Protein AF-T1B689-F1 (afdb_monomer)

InterPro domains:
  IPR001672 Phosphoglucose isomerase (PGI) [PS51463] (1-164)
  IPR046348 SIS domain superfamily [SSF53697] (38-164)

Radius of gyration: 23.57 Å; Cα contacts (8 Å, |Δi|>4): 116; chains: 1; bounding box: 62×36×52 Å

Mean predicted aligned error: 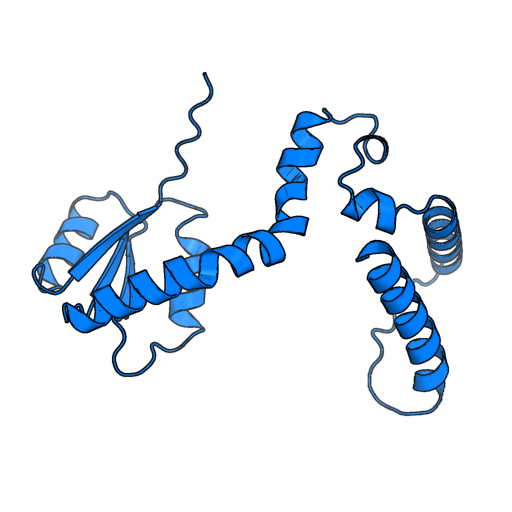13.51 Å

Solvent-accessible surface area (backbone atoms only — not comparable to full-atom values): 10131 Å² total; per-residue (Å²): 113,65,67,59,52,48,52,48,47,54,48,50,48,52,50,45,56,62,58,51,74,75,61,94,78,85,71,89,77,78,84,51,69,94,48,39,67,61,51,53,53,49,50,55,49,37,60,76,69,38,44,68,64,37,57,79,65,54,44,43,79,82,40,81,90,51,58,57,71,55,43,43,68,72,47,53,70,80,52,39,66,65,58,48,58,73,41,44,65,61,52,50,54,52,52,50,50,46,43,75,74,57,33,54,34,33,40,38,40,20,68,61,80,71,30,52,58,58,44,51,46,57,73,75,44,81,77,56,91,86,54,42,45,74,43,70,43,70,60,88,49,66,66,60,51,50,50,51,62,74,72,52,61,71,93,32,44,45,78,45,81,48,74,90,78,81,81,80,129

Secondary structure (DSSP, 8-state):
-HHHHHHHHHHHHHHHHHHGGGS-S-------GGGHHHHHHHHHHHHHTTHHHHHHTT-GGGSTTS-HHHHHHHHTTTTHHHHHHHHHHHHHHHHHHHHHTT--EEEEEE-THHHHHHHHHHHHSPPPTTSPEEEEE----HHHHHHHHHHS-GGGEEEEEE-------

Sequence (169 aa):
AFAQSFDHLLASLKEKREALRKGPEDPVELHLGSVSVQVERRLAQWDQEKVGGRFWREDPSLWPNADPQDVASRLGWLTLPEVMAQRLPEITHFVDKVREEGFDQVILLGMGGSSLAPDVFSRVLPSSAGFPRLRVLDSTHPDAVAAVRRSVDLRRTLFLVSSKIRHHH

Organism: NCBI:txid410659

pLDDT: mean 76.52, std 15.41, range [32.62, 93.81]

Foldseek 3Di:
DVLVVVVVVVVVVVVCVVVCVPDDDDDPDDCVDPCPVVVVVVVVVCVVVVVVSCLLVLPCVVPVPDDSVVSCVVSVVSCVVVVVVVCVVVVVVVQVVLLVLQAQEEEEEEAPPVQVVVVVCLVPPDDDPSGHRYDYDRDPPPVSVVVVVVVDDPSRYHYHYDYPPPDDD

Nearest PDB structures (foldseek):
  7ks3-assembly1_C  TM=4.624E-01  e=2.577E+00  Rattus norvegicus
  8tqz-assembly1_E  TM=2.386E-01  e=9.313E-01  Homo sapiens
  8jqz-assembly1_A  TM=3.037E-01  e=2.418E+00  Mus musculus molossinus

Structure (mmCIF, N/CA/C/O backbone):
data_AF-T1B689-F1
#
_entry.id   AF-T1B689-F1
#
loop_
_atom_site.group_PDB
_atom_site.id
_atom_site.type_symbol
_atom_site.label_atom_id
_atom_site.label_alt_id
_atom_site.label_comp_id
_atom_site.label_asym_id
_atom_site.label_entity_id
_atom_site.label_seq_id
_atom_site.pdbx_PDB_ins_code
_atom_site.Cartn_x
_atom_site.Cartn_y
_atom_site.Cartn_z
_atom_site.occupancy
_atom_site.B_iso_or_equiv
_atom_site.auth_seq_id
_atom_site.auth_comp_id
_atom_site.auth_asym_id
_atom_site.auth_atom_id
_atom_site.pdbx_PDB_model_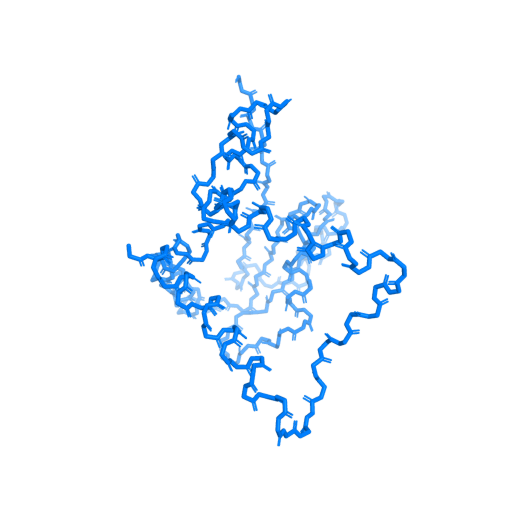num
ATOM 1 N N . ALA A 1 1 ? 20.267 14.174 -6.807 1.00 50.38 1 ALA A N 1
ATOM 2 C CA . ALA A 1 1 ? 20.633 13.351 -5.638 1.00 50.38 1 ALA A CA 1
ATOM 3 C C . ALA A 1 1 ? 20.295 11.870 -5.864 1.00 50.38 1 ALA A C 1
ATOM 5 O O . ALA A 1 1 ? 21.229 11.100 -6.001 1.00 50.38 1 ALA A O 1
ATOM 6 N N . PHE A 1 2 ? 19.028 11.459 -6.038 1.00 46.91 2 PHE A N 1
ATOM 7 C CA . PHE A 1 2 ? 18.681 10.027 -6.187 1.00 46.91 2 PHE A CA 1
ATOM 8 C C . PHE A 1 2 ? 19.117 9.364 -7.509 1.00 46.91 2 PHE A C 1
ATOM 10 O O . PHE A 1 2 ? 19.498 8.205 -7.496 1.00 46.91 2 PHE A O 1
ATOM 17 N N . ALA A 1 3 ? 19.158 10.083 -8.641 1.00 47.69 3 ALA A N 1
ATOM 18 C CA . ALA A 1 3 ? 19.697 9.527 -9.895 1.00 47.69 3 ALA A CA 1
ATOM 19 C C . ALA A 1 3 ? 21.159 9.056 -9.743 1.00 47.69 3 ALA A C 1
ATOM 21 O O . ALA A 1 3 ? 21.514 7.992 -10.229 1.00 47.69 3 ALA A O 1
ATOM 22 N N . GLN A 1 4 ? 21.967 9.791 -8.970 1.00 44.75 4 GLN A N 1
ATOM 23 C CA . GLN A 1 4 ? 23.328 9.378 -8.616 1.00 44.75 4 GLN A CA 1
ATOM 24 C C . GLN A 1 4 ? 23.325 8.190 -7.646 1.00 44.75 4 GLN A C 1
ATOM 26 O O . GLN A 1 4 ? 24.172 7.317 -7.764 1.00 44.75 4 GLN A O 1
ATOM 31 N N . SER A 1 5 ? 22.361 8.115 -6.722 1.00 44.84 5 SER A N 1
ATOM 32 C CA . SER A 1 5 ? 22.180 6.964 -5.826 1.00 44.84 5 SER A CA 1
ATOM 33 C C . SER A 1 5 ? 21.723 5.699 -6.562 1.00 44.84 5 SER A C 1
ATOM 35 O O . SER A 1 5 ? 22.130 4.609 -6.182 1.00 44.84 5 SER A O 1
ATOM 37 N N . PHE A 1 6 ? 20.926 5.825 -7.626 1.00 55.25 6 PHE A N 1
ATOM 38 C CA . PHE A 1 6 ? 20.497 4.719 -8.485 1.00 55.25 6 PHE A CA 1
ATOM 39 C C . PHE A 1 6 ? 21.609 4.276 -9.438 1.00 55.25 6 PHE A C 1
ATOM 41 O O . PHE A 1 6 ? 21.840 3.079 -9.573 1.00 55.25 6 PHE A O 1
ATOM 48 N N . ASP A 1 7 ? 22.357 5.214 -10.025 1.00 60.66 7 ASP A N 1
ATOM 49 C CA . ASP A 1 7 ? 23.575 4.897 -10.779 1.00 60.66 7 ASP A CA 1
ATOM 50 C C . ASP A 1 7 ? 24.590 4.184 -9.873 1.00 60.66 7 ASP A C 1
ATOM 52 O O . ASP A 1 7 ? 25.176 3.177 -10.262 1.00 60.66 7 ASP A O 1
ATOM 56 N N . HIS A 1 8 ? 24.724 4.638 -8.623 1.00 51.12 8 HIS A N 1
ATOM 57 C CA . HIS A 1 8 ? 25.538 3.984 -7.603 1.00 51.12 8 HIS A CA 1
ATOM 58 C C . HIS A 1 8 ? 24.967 2.621 -7.183 1.00 51.12 8 HIS A C 1
ATOM 60 O O . HIS A 1 8 ? 25.739 1.704 -6.928 1.00 51.12 8 HIS A O 1
ATOM 66 N N . LEU A 1 9 ? 23.642 2.440 -7.147 1.00 56.94 9 LEU A N 1
ATOM 67 C CA . LEU A 1 9 ? 22.990 1.154 -6.874 1.00 56.94 9 LEU A CA 1
ATOM 68 C C . LEU A 1 9 ? 23.211 0.163 -8.022 1.00 56.94 9 LEU A C 1
ATOM 70 O O . LEU A 1 9 ? 23.546 -0.988 -7.766 1.00 56.94 9 LEU A O 1
ATOM 74 N N . LEU A 1 10 ? 23.077 0.597 -9.277 1.00 60.84 10 LEU A N 1
ATOM 75 C CA . LEU A 1 10 ? 23.362 -0.213 -10.462 1.00 60.84 10 LEU A CA 1
ATOM 76 C C . LEU A 1 10 ? 24.853 -0.538 -10.578 1.00 60.84 10 LEU A C 1
ATOM 78 O O . LEU A 1 10 ? 25.203 -1.664 -10.925 1.00 60.84 10 LEU A O 1
ATOM 82 N N . ALA A 1 11 ? 25.733 0.408 -10.245 1.00 60.78 11 ALA A N 1
ATOM 83 C CA . ALA A 1 11 ? 27.169 0.170 -10.149 1.00 60.78 11 ALA A CA 1
ATOM 84 C C . ALA A 1 11 ? 27.491 -0.818 -9.018 1.00 60.78 11 ALA A C 1
ATOM 86 O O . ALA A 1 11 ? 28.192 -1.793 -9.256 1.00 60.78 11 ALA A O 1
ATOM 87 N N . SER A 1 12 ? 26.876 -0.657 -7.842 1.00 50.06 12 SER A N 1
ATOM 88 C CA . SER A 1 12 ? 27.005 -1.586 -6.709 1.00 50.06 12 SER A CA 1
ATOM 89 C C . SER A 1 12 ? 26.436 -2.969 -7.030 1.00 50.06 12 SER A C 1
ATOM 91 O O . SER A 1 12 ? 26.945 -3.964 -6.530 1.00 50.06 12 SER A O 1
ATOM 93 N N . LEU A 1 13 ? 25.393 -3.065 -7.862 1.00 53.78 13 LEU A N 1
ATOM 94 C CA . LEU A 1 13 ? 24.855 -4.328 -8.374 1.00 53.78 13 LEU A CA 1
ATOM 95 C C . LEU A 1 13 ? 25.807 -4.967 -9.392 1.00 53.78 13 LEU A C 1
ATOM 97 O O . LEU A 1 13 ? 25.983 -6.182 -9.357 1.00 53.78 13 LEU A O 1
ATOM 101 N N . LYS A 1 14 ? 26.456 -4.177 -10.260 1.00 59.16 14 LYS A N 1
ATOM 102 C CA . LYS A 1 14 ? 27.497 -4.656 -11.189 1.00 59.16 14 LYS A CA 1
ATOM 103 C C . LYS A 1 14 ? 28.742 -5.142 -10.428 1.00 59.16 14 LYS A C 1
ATOM 105 O O . LYS A 1 14 ? 29.201 -6.247 -10.701 1.00 59.16 14 LYS A O 1
ATOM 110 N N . GLU A 1 15 ? 29.211 -4.396 -9.428 1.00 56.06 15 GLU A N 1
ATOM 111 C CA . GLU A 1 15 ? 30.331 -4.776 -8.551 1.00 56.06 15 GLU A CA 1
ATOM 112 C C . GLU A 1 15 ? 29.989 -5.975 -7.661 1.00 56.06 15 GLU A C 1
ATOM 114 O O . GLU A 1 15 ? 30.773 -6.919 -7.580 1.00 56.06 15 GLU A O 1
ATOM 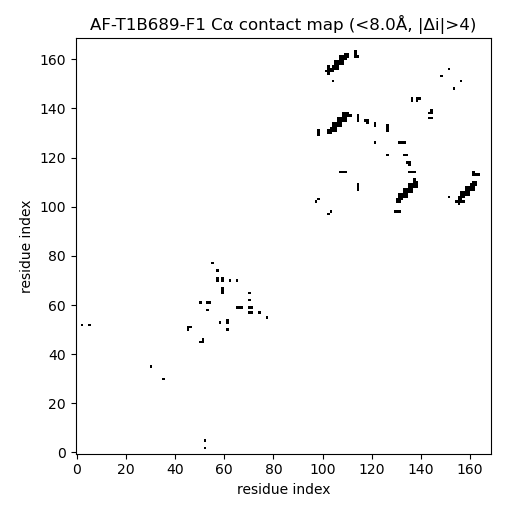119 N N . LYS A 1 16 ? 28.795 -6.011 -7.046 1.00 47.94 16 LYS A N 1
ATOM 120 C CA . LYS A 1 16 ? 28.330 -7.196 -6.308 1.00 47.94 16 LYS A CA 1
ATOM 121 C C . LYS A 1 16 ? 28.219 -8.403 -7.225 1.00 47.94 16 LYS A C 1
ATOM 123 O O . LYS A 1 16 ? 28.632 -9.472 -6.814 1.00 47.94 16 LYS A O 1
ATOM 128 N N . ARG A 1 17 ? 27.739 -8.267 -8.464 1.00 48.25 17 ARG A N 1
ATOM 129 C CA . ARG A 1 17 ? 27.709 -9.366 -9.446 1.00 48.25 17 ARG A CA 1
ATOM 130 C C . ARG A 1 17 ? 29.113 -9.902 -9.756 1.00 48.25 17 ARG A C 1
ATOM 132 O O . ARG A 1 17 ? 29.280 -11.107 -9.916 1.00 48.25 17 ARG A O 1
ATOM 139 N N . GLU A 1 18 ? 30.121 -9.036 -9.822 1.00 54.31 18 GLU A N 1
ATOM 140 C CA . GLU A 1 18 ? 31.516 -9.445 -10.034 1.00 54.31 18 GLU A CA 1
ATOM 141 C C . GLU A 1 18 ? 32.154 -10.062 -8.777 1.00 54.31 18 GLU A C 1
ATOM 143 O O . GLU A 1 18 ? 32.893 -11.042 -8.887 1.00 54.31 18 GLU A O 1
ATOM 148 N N . ALA A 1 19 ? 31.818 -9.563 -7.583 1.00 48.91 19 ALA A N 1
ATOM 149 C CA . ALA A 1 19 ? 32.285 -10.088 -6.298 1.00 48.91 19 ALA A CA 1
ATOM 150 C C . ALA A 1 19 ? 31.603 -11.415 -5.896 1.00 48.91 19 ALA A C 1
ATOM 152 O O . ALA A 1 19 ? 32.260 -12.315 -5.373 1.00 48.91 19 ALA A O 1
ATOM 153 N N . LEU A 1 20 ? 30.307 -11.571 -6.197 1.00 43.25 20 LEU A N 1
ATOM 154 C CA . LEU A 1 20 ? 29.494 -12.775 -5.957 1.00 43.25 20 LEU A CA 1
ATOM 155 C C . LEU A 1 20 ? 29.882 -13.945 -6.869 1.00 43.25 20 LEU A C 1
ATOM 157 O O . LEU A 1 20 ? 29.531 -15.085 -6.596 1.00 43.25 20 LEU A O 1
ATOM 161 N N . ARG A 1 21 ? 30.703 -13.704 -7.897 1.00 51.50 21 ARG A N 1
ATOM 162 C CA . ARG A 1 21 ? 31.318 -14.752 -8.724 1.00 51.50 21 ARG A CA 1
ATOM 163 C C . ARG A 1 21 ? 32.303 -15.647 -7.939 1.00 51.50 21 ARG A C 1
ATOM 165 O O . ARG A 1 21 ? 32.839 -16.592 -8.510 1.00 51.50 21 ARG A O 1
ATOM 172 N N . LYS A 1 22 ? 32.571 -15.344 -6.657 1.00 50.66 22 LYS A N 1
ATOM 173 C CA . LYS A 1 22 ? 33.525 -16.051 -5.780 1.00 50.66 22 LYS A CA 1
ATOM 174 C C . LYS A 1 22 ? 32.916 -16.731 -4.535 1.00 50.66 22 LYS A C 1
ATOM 176 O O . LYS A 1 22 ? 33.688 -17.238 -3.728 1.00 50.66 22 LYS A O 1
ATOM 181 N N . GLY A 1 23 ? 31.592 -16.789 -4.356 1.00 42.88 23 GLY A N 1
ATOM 182 C CA . GLY A 1 23 ? 30.979 -17.481 -3.206 1.00 42.88 23 GLY A CA 1
ATOM 183 C C . GLY A 1 23 ? 29.579 -18.038 -3.502 1.00 42.88 23 GLY A C 1
ATOM 184 O O . GLY A 1 23 ? 28.917 -17.511 -4.394 1.00 42.88 23 GLY A O 1
ATOM 185 N N . PRO A 1 24 ? 29.128 -19.102 -2.804 1.00 55.44 24 PRO A N 1
ATOM 186 C CA . PRO A 1 24 ? 27.868 -19.768 -3.111 1.00 55.44 24 PRO A CA 1
ATOM 187 C C . PRO A 1 24 ? 26.701 -19.124 -2.343 1.00 55.44 24 PRO A C 1
ATOM 189 O O . PRO A 1 24 ? 26.747 -19.068 -1.120 1.00 55.44 24 PRO A O 1
ATOM 192 N N . GLU A 1 25 ? 25.696 -18.612 -3.061 1.00 44.31 25 GLU A N 1
ATOM 193 C CA . GLU A 1 25 ? 24.269 -18.977 -2.924 1.00 44.31 25 GLU A CA 1
ATOM 194 C C . GLU A 1 25 ? 23.379 -18.103 -3.839 1.00 44.31 25 GLU A C 1
ATOM 196 O O . GLU A 1 25 ? 23.395 -16.872 -3.780 1.00 44.31 25 GLU A O 1
ATOM 201 N N . ASP A 1 26 ? 22.673 -18.806 -4.733 1.00 48.88 26 ASP A N 1
ATOM 202 C CA . ASP A 1 26 ? 21.598 -18.446 -5.671 1.00 48.88 26 ASP A CA 1
ATOM 203 C C . ASP A 1 26 ? 21.484 -16.993 -6.172 1.00 48.88 26 ASP A C 1
ATOM 205 O O . ASP A 1 26 ? 20.571 -16.246 -5.798 1.00 48.88 26 ASP A O 1
ATOM 209 N N . PRO A 1 27 ? 22.322 -16.597 -7.152 1.00 53.75 27 PRO A N 1
ATOM 210 C CA . PRO A 1 27 ? 21.918 -15.570 -8.099 1.00 53.75 27 PRO A CA 1
ATOM 211 C C . PRO A 1 27 ? 20.712 -16.084 -8.899 1.00 53.75 27 PRO A C 1
ATOM 213 O O . PRO A 1 27 ? 20.692 -17.235 -9.325 1.00 53.75 27 PRO A O 1
ATOM 216 N N . VAL A 1 28 ? 19.715 -15.231 -9.150 1.00 54.69 28 VAL A N 1
ATOM 217 C CA . VAL A 1 28 ? 18.685 -15.517 -10.161 1.00 54.69 28 VAL A CA 1
ATOM 218 C C . VAL A 1 28 ? 19.402 -15.738 -11.495 1.00 54.69 28 VAL A C 1
ATOM 220 O O . VAL A 1 28 ? 19.812 -14.784 -12.157 1.00 54.69 28 VAL A O 1
ATOM 223 N N . GLU A 1 29 ? 19.613 -16.999 -11.861 1.00 56.78 29 GLU A N 1
ATOM 224 C CA . GLU A 1 29 ? 20.309 -17.371 -13.082 1.00 56.78 29 GLU A CA 1
ATOM 225 C C . GLU A 1 29 ? 19.303 -17.359 -14.234 1.00 56.78 29 GLU A C 1
ATOM 227 O O . GLU A 1 29 ? 18.432 -18.219 -14.376 1.00 56.78 29 GLU A O 1
ATOM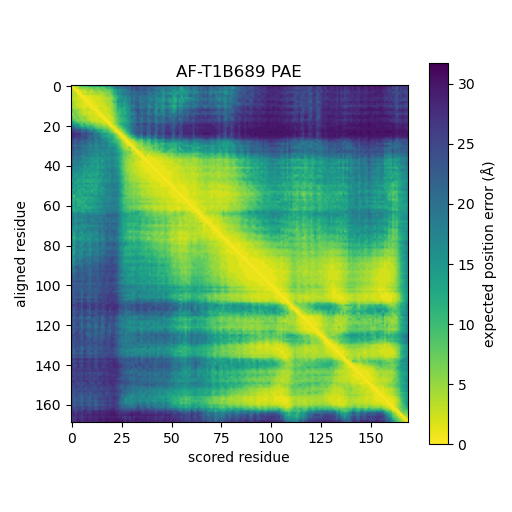 232 N N . LEU A 1 30 ? 19.365 -16.301 -15.040 1.00 61.34 30 LEU A N 1
ATOM 233 C CA . LEU A 1 30 ? 18.499 -16.144 -16.199 1.00 61.34 30 LEU A CA 1
ATOM 234 C C . LEU A 1 30 ? 19.073 -16.953 -17.364 1.00 61.34 30 LEU A C 1
ATOM 236 O O . LEU A 1 30 ? 19.926 -16.479 -18.114 1.00 61.34 30 LEU A O 1
ATOM 240 N N . HIS A 1 31 ? 18.577 -18.174 -17.548 1.00 72.31 31 HIS A N 1
ATOM 241 C CA . HIS A 1 31 ? 18.895 -18.987 -18.721 1.00 72.31 31 HIS A CA 1
ATOM 242 C C . HIS A 1 31 ? 18.087 -18.511 -19.934 1.00 72.31 31 HIS A C 1
ATOM 244 O O . HIS A 1 31 ? 17.060 -19.075 -20.300 1.00 72.31 31 HIS A O 1
ATOM 250 N N . LEU A 1 32 ? 18.565 -17.442 -20.568 1.00 74.81 32 LEU A N 1
ATOM 251 C CA . LEU A 1 32 ? 17.918 -16.816 -21.726 1.00 74.81 32 LEU A CA 1
ATOM 252 C C . LEU A 1 32 ? 18.140 -17.587 -23.041 1.00 74.81 32 LEU A C 1
ATOM 254 O O . LEU A 1 32 ? 17.593 -17.213 -24.076 1.00 74.81 32 LEU A O 1
ATOM 258 N N . GLY A 1 33 ? 18.936 -18.660 -23.026 1.00 78.75 33 GLY A N 1
ATOM 259 C CA . GLY A 1 33 ? 19.181 -19.513 -24.190 1.00 78.75 33 GLY A CA 1
ATOM 260 C C . GLY A 1 33 ? 19.587 -18.710 -25.432 1.00 78.75 33 GLY A C 1
ATOM 261 O O . GLY A 1 33 ? 20.449 -17.833 -25.370 1.00 78.75 33 GLY A O 1
ATOM 262 N N . SER A 1 34 ? 18.943 -18.979 -26.568 1.00 82.50 34 SER A N 1
ATOM 263 C CA . SER A 1 34 ? 19.251 -18.336 -27.854 1.00 82.50 34 SER A CA 1
ATOM 264 C C . SER A 1 34 ? 18.985 -16.827 -27.904 1.00 82.50 34 SER A C 1
ATOM 266 O O . SER A 1 34 ? 19.491 -16.166 -28.811 1.00 82.50 34 SER A O 1
ATOM 268 N N . VAL A 1 35 ? 18.239 -16.258 -26.949 1.00 84.69 35 VAL A N 1
ATOM 269 C CA . VAL A 1 35 ? 17.943 -14.815 -26.928 1.00 84.69 35 VAL A CA 1
ATOM 270 C C . VAL A 1 35 ? 18.904 -14.004 -26.052 1.00 84.69 35 VAL A C 1
ATOM 272 O O . VAL A 1 35 ? 18.817 -12.777 -26.064 1.00 84.69 35 VAL A O 1
ATOM 275 N N . SER A 1 36 ? 19.868 -14.634 -25.359 1.00 82.56 36 SER A N 1
ATOM 276 C CA . SER A 1 36 ? 20.799 -13.934 -24.444 1.00 82.56 36 SER A CA 1
ATOM 277 C C . SER A 1 36 ? 21.516 -12.764 -25.118 1.00 82.56 36 SER A C 1
ATOM 279 O O . SER A 1 36 ? 21.484 -11.641 -24.625 1.00 82.56 36 SER A O 1
ATOM 281 N N . VAL A 1 37 ? 22.061 -12.989 -26.317 1.00 83.69 37 VAL A N 1
ATOM 282 C CA . VAL A 1 37 ? 22.794 -11.963 -27.077 1.00 83.69 37 VAL A CA 1
ATOM 283 C C . VAL A 1 37 ? 21.897 -10.776 -27.446 1.00 83.69 37 VAL A C 1
ATOM 285 O O . VAL A 1 37 ? 22.329 -9.623 -27.415 1.00 83.69 37 VAL A O 1
ATOM 288 N N . GLN A 1 38 ? 20.635 -11.036 -27.794 1.00 86.62 38 GLN A N 1
ATOM 289 C CA . GLN A 1 38 ? 19.678 -9.987 -28.151 1.00 86.62 38 GLN A CA 1
ATOM 290 C C . GLN A 1 38 ? 19.263 -9.172 -26.922 1.00 86.62 38 GLN A C 1
ATOM 292 O O . GLN A 1 38 ? 19.182 -7.946 -27.001 1.00 86.62 38 GLN A O 1
ATOM 297 N N . VAL A 1 39 ? 19.052 -9.842 -25.786 1.00 84.94 39 VAL A N 1
ATOM 298 C CA . VAL A 1 39 ? 18.725 -9.200 -24.508 1.00 84.94 39 VAL A CA 1
ATOM 299 C C . VAL A 1 39 ? 19.895 -8.353 -24.014 1.00 84.94 39 VAL A C 1
ATOM 301 O O . VAL A 1 39 ? 19.700 -7.177 -23.723 1.00 84.94 39 VAL A O 1
ATOM 304 N N . GLU A 1 40 ? 21.115 -8.889 -23.993 1.00 85.75 40 GLU A N 1
ATOM 305 C CA . GLU A 1 40 ? 22.319 -8.156 -23.581 1.00 85.75 40 GLU A CA 1
ATOM 306 C C . GLU A 1 40 ? 22.552 -6.915 -24.444 1.00 85.75 40 GLU A C 1
ATOM 308 O O . GLU A 1 40 ? 22.789 -5.823 -23.924 1.00 85.75 40 GLU A O 1
ATOM 313 N N . ARG A 1 41 ? 22.402 -7.048 -25.767 1.00 87.62 41 ARG A N 1
ATOM 314 C CA . ARG A 1 41 ? 22.503 -5.915 -26.691 1.00 87.62 41 ARG A CA 1
ATOM 315 C C . ARG A 1 41 ? 21.436 -4.856 -26.409 1.00 87.62 41 ARG A C 1
ATOM 317 O O . ARG A 1 41 ? 21.736 -3.663 -26.449 1.00 87.62 41 ARG A O 1
ATOM 324 N N . ARG A 1 42 ? 20.200 -5.273 -26.124 1.00 86.69 42 ARG A N 1
ATOM 325 C CA . ARG A 1 42 ? 19.097 -4.355 -25.817 1.00 86.69 42 ARG A CA 1
ATOM 326 C C . ARG A 1 42 ? 19.304 -3.642 -24.482 1.00 86.69 42 ARG A C 1
ATOM 328 O O . ARG A 1 42 ? 19.068 -2.441 -24.408 1.00 86.69 42 ARG A O 1
ATOM 335 N N . LEU A 1 43 ? 19.794 -4.348 -23.465 1.00 86.94 43 LEU A N 1
ATOM 336 C CA . LEU A 1 43 ? 20.146 -3.765 -22.170 1.00 86.94 43 LEU A CA 1
ATOM 337 C C . LEU A 1 43 ? 21.287 -2.750 -22.305 1.00 86.94 43 LEU A C 1
ATOM 339 O O . LEU A 1 43 ? 21.186 -1.653 -21.766 1.00 86.94 43 LEU A O 1
ATOM 343 N N . ALA A 1 44 ? 22.323 -3.059 -23.090 1.00 87.25 44 ALA A N 1
ATOM 344 C CA . ALA A 1 44 ? 23.410 -2.119 -23.362 1.00 87.25 44 ALA A CA 1
ATOM 345 C C . ALA A 1 44 ? 22.913 -0.841 -24.063 1.00 87.25 44 ALA A C 1
ATOM 347 O O . ALA A 1 44 ? 23.347 0.260 -23.728 1.00 87.25 44 ALA A O 1
ATOM 348 N N . GLN A 1 45 ? 21.970 -0.971 -25.001 1.00 89.50 45 GLN A N 1
ATOM 349 C CA . GLN A 1 45 ? 21.324 0.178 -25.634 1.00 89.50 45 GLN A CA 1
ATOM 350 C C . GLN A 1 45 ? 20.513 1.003 -24.621 1.00 89.50 45 GLN A C 1
ATOM 352 O O . GLN A 1 45 ? 20.605 2.227 -24.610 1.00 89.50 45 GLN A O 1
ATOM 357 N N . TRP A 1 46 ? 19.738 0.355 -23.750 1.00 89.31 46 TRP A N 1
ATOM 358 C CA . TRP A 1 46 ? 18.948 1.041 -22.723 1.00 89.31 46 TRP A CA 1
ATOM 359 C C . TRP A 1 46 ? 19.804 1.770 -21.687 1.00 89.31 46 TRP A C 1
ATOM 361 O O . TRP A 1 46 ? 19.426 2.862 -21.255 1.00 89.31 46 TRP A O 1
ATOM 371 N N . ASP A 1 47 ? 20.966 1.213 -21.340 1.00 88.50 47 ASP A N 1
ATOM 372 C CA . ASP A 1 47 ? 21.971 1.882 -20.510 1.00 88.50 47 ASP A CA 1
ATOM 373 C C . ASP A 1 47 ? 22.483 3.158 -21.208 1.00 88.50 47 ASP A C 1
ATOM 375 O O . ASP A 1 47 ? 22.510 4.229 -20.598 1.00 88.50 47 ASP A O 1
ATOM 379 N N . GLN A 1 48 ? 22.819 3.086 -22.505 1.00 89.50 48 GLN A N 1
ATOM 380 C CA . GLN A 1 48 ? 23.266 4.251 -23.291 1.00 89.50 48 GLN A CA 1
ATOM 381 C C . GLN A 1 48 ? 22.183 5.334 -23.408 1.00 89.50 48 GLN A C 1
ATOM 383 O O . GLN A 1 48 ? 22.465 6.524 -23.259 1.00 89.50 48 GLN A O 1
ATOM 388 N N . GLU A 1 49 ? 20.933 4.927 -23.623 1.00 89.50 49 GLU A N 1
ATOM 389 C CA . GLU A 1 49 ? 19.764 5.810 -23.720 1.00 89.50 49 GLU A CA 1
ATOM 390 C C . GLU A 1 49 ? 19.261 6.303 -22.350 1.00 89.50 49 GLU A C 1
ATOM 392 O O . GLU A 1 49 ? 18.300 7.079 -22.282 1.00 89.50 49 GLU A O 1
ATOM 397 N N . LYS A 1 50 ? 19.905 5.867 -21.255 1.00 90.06 50 LYS A N 1
ATOM 398 C CA . LYS A 1 50 ? 19.553 6.177 -19.861 1.00 90.06 50 LYS A CA 1
ATOM 399 C C . LYS A 1 50 ? 18.085 5.890 -19.547 1.00 90.06 50 LYS A C 1
ATOM 401 O O . LYS A 1 50 ? 17.452 6.639 -18.798 1.00 90.06 50 LYS A O 1
ATOM 406 N N . VAL A 1 51 ? 17.539 4.813 -20.115 1.00 89.12 51 VAL A N 1
ATOM 407 C CA . VAL A 1 51 ? 16.116 4.458 -20.001 1.00 89.12 51 VAL A CA 1
ATOM 408 C C . VAL A 1 51 ? 15.697 4.349 -18.538 1.00 89.12 51 VAL A C 1
ATOM 410 O O . VAL A 1 51 ? 14.674 4.912 -18.173 1.00 89.12 51 VAL A O 1
ATOM 413 N N . GLY A 1 52 ? 16.517 3.737 -17.675 1.00 87.25 52 GLY A N 1
ATOM 414 C CA . GLY A 1 52 ? 16.229 3.645 -16.239 1.00 87.25 52 GLY A CA 1
ATOM 415 C C . GLY A 1 52 ? 16.088 5.014 -15.562 1.00 87.25 52 GLY A C 1
ATOM 416 O O . GLY A 1 52 ? 15.085 5.289 -14.912 1.00 87.25 52 GLY A O 1
ATOM 417 N N . GLY A 1 53 ? 17.048 5.920 -15.761 1.00 85.56 53 GLY A N 1
ATOM 418 C CA . GLY A 1 53 ? 16.978 7.268 -15.181 1.00 85.56 53 GLY A CA 1
ATOM 419 C C . GLY A 1 53 ? 15.843 8.123 -15.758 1.00 85.56 53 GLY A C 1
ATOM 420 O O . GLY A 1 53 ? 15.278 8.960 -15.058 1.00 85.56 53 GLY A O 1
ATOM 421 N N . ARG A 1 54 ? 15.491 7.917 -17.030 1.00 88.31 54 ARG A N 1
ATOM 422 C CA . ARG A 1 54 ? 14.340 8.561 -17.682 1.00 88.31 54 ARG A CA 1
ATOM 423 C C . ARG A 1 54 ? 13.016 8.018 -17.147 1.00 88.31 54 ARG A C 1
ATOM 425 O O . ARG A 1 54 ? 12.127 8.807 -16.856 1.00 88.31 54 ARG A O 1
ATOM 432 N N . PHE A 1 55 ? 12.934 6.711 -16.914 1.00 88.62 55 PHE A N 1
ATOM 433 C CA . PHE A 1 55 ? 11.783 6.038 -16.319 1.00 88.62 55 PHE A CA 1
ATOM 434 C C . PHE A 1 55 ? 11.473 6.593 -14.923 1.00 88.62 55 PHE A C 1
ATOM 436 O O . PHE A 1 55 ? 10.344 6.991 -14.661 1.00 88.62 55 PHE A O 1
ATOM 443 N N . TRP A 1 56 ? 12.492 6.736 -14.069 1.00 83.81 56 TRP A N 1
ATOM 444 C CA . TRP A 1 56 ? 12.348 7.325 -12.729 1.00 83.81 56 TRP A CA 1
ATOM 445 C C . TRP A 1 56 ? 11.994 8.814 -12.715 1.00 83.81 56 TRP A C 1
ATOM 447 O O . TRP A 1 56 ? 11.504 9.314 -11.710 1.00 83.81 56 TRP A O 1
ATOM 457 N N . ARG A 1 57 ? 12.256 9.538 -13.808 1.00 85.06 57 ARG A N 1
ATOM 458 C CA . ARG A 1 57 ? 11.835 10.939 -13.978 1.00 85.06 57 ARG A CA 1
ATOM 459 C C . ARG A 1 57 ? 10.510 11.067 -14.723 1.00 85.06 57 ARG A C 1
ATOM 461 O O . ARG A 1 57 ? 10.189 12.164 -15.167 1.00 85.06 57 ARG A O 1
ATOM 468 N N . GLU A 1 58 ? 9.796 9.956 -14.887 1.00 84.75 58 GLU A N 1
ATOM 469 C CA . GLU A 1 58 ? 8.503 9.897 -15.566 1.00 84.75 58 GLU A CA 1
ATOM 470 C C . GLU A 1 58 ? 8.558 10.466 -16.994 1.00 84.75 58 GLU A C 1
ATOM 472 O O . GLU A 1 58 ? 7.609 11.082 -17.468 1.00 84.75 58 GLU A O 1
ATOM 477 N N . ASP A 1 59 ? 9.687 10.283 -17.692 1.00 86.88 59 ASP A N 1
ATOM 478 C CA . ASP A 1 59 ? 9.912 10.868 -19.014 1.00 86.88 59 ASP A CA 1
ATOM 479 C C . ASP A 1 59 ? 8.919 10.297 -20.051 1.00 86.88 59 ASP A C 1
ATOM 481 O O . ASP A 1 59 ? 9.045 9.127 -20.444 1.00 86.88 59 ASP A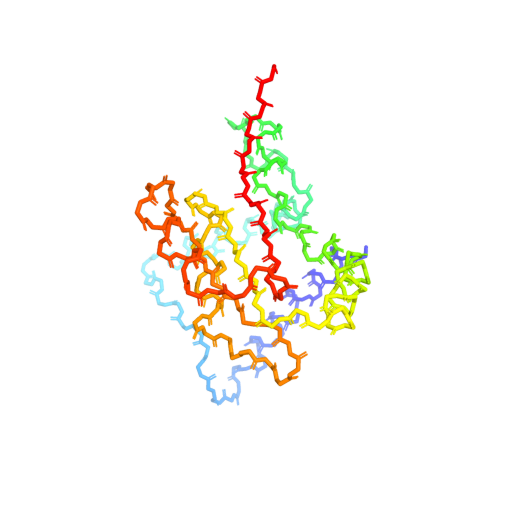 O 1
ATOM 485 N N . PRO A 1 60 ? 7.963 11.104 -20.554 1.00 84.62 60 PRO A N 1
ATOM 486 C CA . PRO A 1 60 ? 6.914 10.623 -21.447 1.00 84.62 60 PRO A CA 1
ATOM 487 C C . PRO A 1 60 ? 7.461 10.179 -22.806 1.00 84.62 60 PRO A C 1
ATOM 489 O O . PRO A 1 60 ? 6.834 9.372 -23.488 1.00 84.62 60 PRO A O 1
ATOM 492 N N . SER A 1 61 ? 8.661 10.625 -23.191 1.00 87.69 61 SER A N 1
ATOM 493 C CA . SER A 1 61 ? 9.280 10.234 -24.462 1.00 87.69 61 SER A CA 1
ATOM 494 C C . SER A 1 61 ? 9.727 8.765 -24.510 1.00 87.69 61 SER A C 1
ATOM 496 O O . SER A 1 61 ? 10.071 8.269 -25.583 1.00 87.69 61 SER A O 1
ATOM 498 N N . LEU A 1 62 ? 9.691 8.041 -23.382 1.00 88.06 62 LEU A N 1
ATOM 499 C CA . LEU A 1 62 ? 9.821 6.578 -23.365 1.00 88.06 62 LEU A CA 1
ATOM 500 C C . LEU A 1 62 ? 8.579 5.862 -23.926 1.00 88.06 62 LEU A C 1
ATOM 502 O O . LEU A 1 62 ? 8.682 4.710 -24.351 1.00 88.06 62 LEU A O 1
ATOM 506 N N . TRP A 1 63 ? 7.432 6.543 -23.983 1.00 89.19 63 TRP A N 1
ATOM 507 C CA . TRP A 1 63 ? 6.184 6.039 -24.555 1.00 89.19 63 TRP A CA 1
ATOM 508 C C . TRP A 1 63 ? 5.653 7.011 -25.614 1.00 89.19 63 TRP A C 1
ATOM 510 O O . TRP A 1 63 ? 4.646 7.676 -25.391 1.00 89.19 63 TRP A O 1
ATOM 520 N N . PRO A 1 64 ? 6.280 7.074 -26.803 1.00 84.00 64 PRO A N 1
ATOM 521 C CA . PRO A 1 64 ? 5.945 8.061 -27.836 1.00 84.00 64 PRO A CA 1
ATOM 522 C C . PRO A 1 64 ? 4.500 7.981 -28.358 1.00 84.00 64 PRO A C 1
ATOM 524 O O . PRO A 1 64 ? 4.025 8.928 -28.972 1.00 84.00 64 PRO A O 1
ATOM 527 N N . ASN A 1 65 ? 3.801 6.868 -28.110 1.00 87.88 65 ASN A N 1
ATOM 528 C CA . ASN A 1 65 ? 2.407 6.653 -28.507 1.00 87.88 65 ASN A CA 1
ATOM 529 C C . ASN A 1 65 ? 1.403 6.847 -27.354 1.00 87.88 65 ASN A C 1
ATOM 531 O O . ASN A 1 65 ? 0.218 6.576 -27.538 1.00 87.88 65 ASN A O 1
ATOM 535 N N . ALA A 1 66 ? 1.860 7.224 -26.157 1.00 83.62 66 ALA A N 1
ATOM 536 C CA . ALA A 1 66 ? 1.005 7.454 -24.998 1.00 83.62 66 ALA A CA 1
ATOM 537 C C . ALA A 1 66 ? 0.790 8.954 -24.769 1.00 83.62 66 ALA A C 1
ATOM 539 O O . ALA A 1 66 ? 1.669 9.766 -25.055 1.00 83.62 66 ALA A O 1
ATOM 540 N N . ASP A 1 67 ? -0.367 9.312 -24.212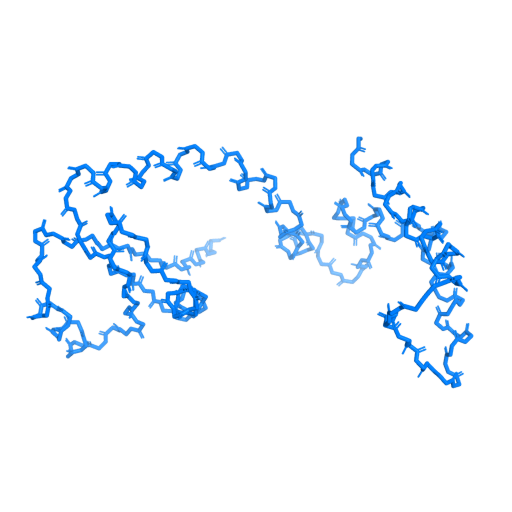 1.00 84.50 67 ASP A N 1
ATOM 541 C CA . ASP A 1 67 ? -0.596 10.663 -23.706 1.00 84.50 67 ASP A CA 1
ATOM 542 C C . ASP A 1 67 ? 0.375 10.935 -22.535 1.00 84.50 67 ASP A C 1
ATOM 544 O O . ASP A 1 67 ? 0.415 10.145 -21.583 1.00 84.50 67 ASP A O 1
ATOM 548 N N . PRO A 1 68 ? 1.166 12.025 -22.560 1.00 81.38 68 PRO A N 1
ATOM 549 C CA . PRO A 1 68 ? 2.034 12.394 -21.446 1.00 81.38 68 PRO A CA 1
ATOM 550 C C . PRO A 1 68 ? 1.316 12.484 -20.089 1.00 81.38 68 PRO A C 1
ATOM 552 O O . PRO A 1 68 ? 1.912 12.142 -19.065 1.00 81.38 68 PRO A O 1
ATOM 555 N N . GLN A 1 69 ? 0.044 12.898 -20.061 1.00 77.88 69 GLN A N 1
ATOM 556 C CA . GLN A 1 69 ? -0.748 12.960 -18.826 1.00 77.88 69 GLN A CA 1
ATOM 557 C C . GLN A 1 69 ? -1.058 11.560 -18.277 1.00 77.88 69 GLN A C 1
ATOM 559 O O . GLN A 1 69 ? -1.000 11.332 -17.064 1.00 77.88 69 GLN A O 1
ATOM 564 N N . ASP A 1 70 ? -1.305 10.598 -19.166 1.00 81.62 70 ASP A N 1
ATOM 565 C CA . ASP A 1 70 ? -1.499 9.197 -18.795 1.00 81.62 70 ASP A CA 1
ATOM 566 C C . ASP A 1 70 ? -0.211 8.572 -18.253 1.00 81.62 70 ASP A C 1
ATOM 568 O O . ASP A 1 70 ? -0.271 7.759 -17.329 1.00 81.62 70 ASP A O 1
ATOM 572 N N . VAL A 1 71 ? 0.955 8.933 -18.802 1.00 81.75 71 VAL A N 1
ATOM 573 C CA . VAL A 1 71 ? 2.251 8.411 -18.338 1.00 81.75 71 VAL A CA 1
ATOM 574 C C . VAL A 1 71 ? 2.515 8.834 -16.894 1.00 81.75 71 VAL A C 1
ATOM 576 O O . VAL A 1 71 ? 2.769 7.967 -16.059 1.00 81.75 71 VAL A O 1
ATOM 579 N N . ALA A 1 72 ? 2.368 10.121 -16.571 1.00 74.19 72 ALA A N 1
ATOM 580 C CA . ALA A 1 72 ? 2.542 10.617 -15.203 1.00 74.19 72 ALA A CA 1
ATOM 581 C C . ALA A 1 72 ? 1.554 9.949 -14.227 1.00 74.19 72 ALA A C 1
ATOM 583 O O . ALA A 1 72 ? 1.936 9.454 -13.166 1.00 74.19 72 ALA A O 1
ATOM 584 N N . SER A 1 73 ? 0.278 9.821 -14.616 1.00 77.81 73 SER A N 1
ATOM 585 C CA . SER A 1 73 ? -0.725 9.135 -13.789 1.00 77.81 73 SER A CA 1
ATOM 586 C C . SER A 1 73 ? -0.378 7.662 -13.530 1.00 77.81 73 SER A C 1
ATOM 588 O O . SER A 1 73 ? -0.570 7.159 -12.421 1.00 77.81 73 SER A O 1
ATOM 590 N N . ARG A 1 74 ? 0.158 6.959 -14.535 1.00 81.69 74 ARG A N 1
ATOM 591 C CA . ARG A 1 74 ? 0.543 5.542 -14.434 1.00 81.69 74 ARG A CA 1
ATOM 592 C C . ARG A 1 74 ? 1.851 5.320 -13.687 1.00 81.69 74 ARG A C 1
ATOM 594 O O . ARG A 1 74 ? 2.036 4.226 -13.161 1.00 81.69 74 ARG A O 1
ATOM 601 N N . LEU A 1 75 ? 2.745 6.306 -13.656 1.00 87.06 75 LEU A N 1
ATOM 602 C CA . LEU A 1 75 ? 4.046 6.222 -12.989 1.00 87.06 75 LEU A CA 1
ATOM 603 C C . LEU A 1 75 ? 4.072 6.866 -11.602 1.00 87.06 75 LEU A C 1
ATOM 605 O O . LEU A 1 75 ? 5.049 6.684 -10.886 1.00 87.06 75 LEU A O 1
ATOM 609 N N . GLY A 1 76 ? 2.983 7.499 -11.160 1.00 79.75 76 GLY A N 1
ATOM 610 C CA . GLY A 1 76 ? 2.895 8.115 -9.831 1.00 79.75 76 GLY A CA 1
ATOM 611 C C . GLY A 1 76 ? 3.127 7.167 -8.640 1.00 79.75 76 GLY A C 1
ATOM 612 O O . GLY A 1 76 ? 3.275 7.625 -7.512 1.00 79.75 76 GLY A O 1
ATOM 613 N N . TRP A 1 77 ? 3.197 5.847 -8.853 1.00 84.56 77 TRP A N 1
ATOM 614 C CA . TRP A 1 77 ? 3.629 4.896 -7.822 1.00 84.56 77 TRP A CA 1
ATOM 615 C C . TRP A 1 77 ? 5.138 4.957 -7.530 1.00 84.56 77 TRP A C 1
ATOM 617 O O . TRP A 1 77 ? 5.548 4.540 -6.449 1.00 84.56 77 TRP A O 1
ATOM 627 N N . LEU A 1 78 ? 5.958 5.476 -8.452 1.00 84.81 78 LEU A N 1
ATOM 628 C CA . LEU A 1 78 ? 7.416 5.561 -8.301 1.00 84.81 78 LEU A CA 1
ATOM 629 C C . LEU A 1 78 ? 7.836 6.501 -7.172 1.00 84.81 78 LEU A C 1
ATOM 631 O O . LEU A 1 78 ? 8.856 6.260 -6.540 1.00 84.81 78 LEU A O 1
ATOM 635 N N . THR A 1 79 ? 7.042 7.542 -6.920 1.00 80.94 79 THR A N 1
ATOM 636 C CA . THR A 1 79 ? 7.278 8.547 -5.871 1.00 80.94 79 THR A CA 1
ATOM 637 C C . THR A 1 79 ? 6.448 8.295 -4.612 1.00 80.94 79 THR A C 1
ATOM 639 O O . THR A 1 79 ? 6.528 9.039 -3.631 1.00 80.94 79 THR A O 1
ATOM 642 N N . LEU A 1 80 ? 5.620 7.243 -4.623 1.00 82.44 80 LEU A N 1
ATOM 643 C CA . LEU A 1 80 ? 4.725 6.918 -3.520 1.00 82.44 80 LEU A CA 1
ATOM 644 C C . LEU A 1 80 ? 5.475 6.680 -2.199 1.00 82.44 80 LEU A C 1
ATOM 646 O O . LEU A 1 80 ? 4.983 7.172 -1.185 1.00 82.44 80 LEU A O 1
ATOM 650 N N . PRO A 1 81 ? 6.636 5.991 -2.150 1.00 79.94 81 PRO A N 1
ATOM 651 C CA . PRO A 1 81 ? 7.373 5.815 -0.900 1.00 79.94 81 PRO A CA 1
ATOM 652 C C . PRO A 1 81 ? 7.788 7.143 -0.254 1.00 79.94 81 PRO A C 1
ATOM 654 O O . PRO A 1 81 ? 7.580 7.329 0.944 1.00 79.94 81 PRO A O 1
ATOM 657 N N . GLU A 1 82 ? 8.317 8.089 -1.032 1.00 82.38 82 GLU A N 1
ATOM 658 C CA . GLU A 1 82 ? 8.750 9.400 -0.542 1.00 82.38 82 GLU A CA 1
ATOM 659 C C . GLU A 1 82 ? 7.561 10.248 -0.089 1.00 82.38 82 GLU A C 1
ATOM 661 O O . GLU A 1 82 ? 7.594 10.856 0.984 1.00 82.38 82 GLU A O 1
ATOM 666 N N . VAL A 1 83 ? 6.491 10.262 -0.887 1.00 84.38 83 VAL A N 1
ATOM 667 C CA . VAL A 1 83 ? 5.263 10.999 -0.570 1.00 84.38 83 VAL A CA 1
ATOM 668 C C . VAL A 1 83 ? 4.605 10.433 0.690 1.00 84.38 83 VAL A C 1
ATOM 670 O O . VAL A 1 83 ? 4.205 11.190 1.574 1.00 84.38 83 VAL A O 1
ATOM 673 N N . MET A 1 84 ? 4.525 9.107 0.818 1.00 85.56 84 MET A N 1
ATOM 674 C CA . MET A 1 84 ? 3.929 8.455 1.984 1.00 85.56 84 MET A CA 1
ATOM 675 C C . MET A 1 84 ? 4.789 8.599 3.236 1.00 85.56 84 MET A C 1
ATOM 677 O O . MET A 1 84 ? 4.233 8.758 4.321 1.00 85.56 84 MET A O 1
ATOM 681 N N . ALA A 1 85 ? 6.120 8.618 3.112 1.00 87.38 85 ALA A N 1
ATOM 682 C CA . ALA A 1 85 ? 7.010 8.851 4.247 1.00 87.38 85 ALA A CA 1
ATOM 683 C C . ALA A 1 85 ? 6.724 10.199 4.930 1.00 87.38 85 ALA A C 1
ATOM 685 O O . ALA A 1 85 ? 6.705 10.282 6.156 1.00 87.38 85 ALA A O 1
ATOM 686 N N . GLN A 1 86 ? 6.412 11.237 4.149 1.00 90.12 86 GLN A N 1
ATOM 687 C CA . GLN A 1 86 ? 6.027 12.552 4.676 1.00 90.12 86 GLN A CA 1
ATOM 688 C C . GLN A 1 86 ? 4.658 12.543 5.377 1.00 90.12 86 GLN A C 1
ATOM 690 O O . GLN A 1 86 ? 4.393 13.399 6.218 1.00 90.12 86 GLN A O 1
ATOM 695 N N . ARG A 1 87 ? 3.793 11.573 5.057 1.00 89.69 87 ARG A N 1
ATOM 696 C CA . ARG A 1 87 ? 2.463 11.388 5.663 1.00 89.69 87 ARG A CA 1
ATOM 697 C C . ARG A 1 87 ? 2.474 10.495 6.899 1.00 89.69 87 ARG A C 1
ATOM 699 O O . ARG A 1 87 ? 1.490 10.481 7.634 1.00 89.69 87 ARG A O 1
ATOM 706 N N . LEU A 1 88 ? 3.567 9.778 7.166 1.00 91.06 88 LEU A N 1
ATOM 707 C CA . LEU A 1 88 ? 3.673 8.898 8.332 1.00 91.06 88 LEU A CA 1
ATOM 708 C C . LEU A 1 88 ? 3.351 9.600 9.661 1.00 91.06 88 LEU A C 1
ATOM 710 O O . LEU A 1 88 ? 2.604 9.008 10.433 1.00 91.06 88 LEU A O 1
ATOM 714 N N . PRO A 1 89 ? 3.815 10.835 9.948 1.00 93.75 89 PRO A N 1
ATOM 715 C CA . PRO A 1 89 ? 3.478 11.496 11.211 1.00 93.75 89 PRO A CA 1
ATOM 716 C C . PRO A 1 89 ? 1.971 11.718 11.389 1.00 93.75 89 PRO A C 1
ATOM 718 O O . PRO A 1 89 ? 1.436 11.496 12.472 1.00 93.75 89 PRO A O 1
ATOM 721 N N . GLU A 1 90 ? 1.281 12.111 10.316 1.00 93.25 90 GLU A N 1
ATOM 722 C CA . GLU A 1 90 ? -0.171 12.319 10.301 1.00 93.25 90 GLU A CA 1
ATOM 723 C C . GLU A 1 90 ? -0.918 11.000 10.554 1.00 93.25 90 GLU A C 1
ATOM 725 O O . GLU A 1 90 ? -1.827 10.942 11.383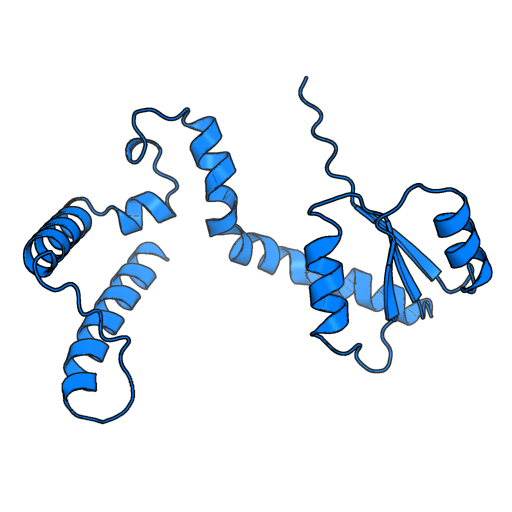 1.00 93.25 90 GLU A O 1
ATOM 730 N N . ILE A 1 91 ? -0.487 9.924 9.888 1.00 91.00 91 ILE A N 1
ATOM 731 C CA . ILE A 1 91 ? -1.069 8.584 10.034 1.00 91.00 91 ILE A CA 1
ATOM 732 C C . ILE A 1 91 ? -0.848 8.049 11.451 1.00 91.00 91 ILE A C 1
ATOM 734 O O . ILE A 1 91 ? -1.797 7.580 12.075 1.00 91.00 91 ILE A O 1
ATOM 738 N N . THR A 1 92 ? 0.372 8.142 11.982 1.00 91.69 92 THR A N 1
ATOM 739 C CA . THR A 1 92 ? 0.691 7.680 13.339 1.00 91.69 92 THR A CA 1
ATOM 740 C C . THR A 1 92 ? -0.115 8.451 14.378 1.00 91.69 92 THR A C 1
ATOM 742 O O . THR A 1 92 ? -0.732 7.835 15.240 1.00 91.69 92 THR A O 1
ATOM 745 N N . HIS A 1 93 ? -0.218 9.776 14.242 1.00 93.81 93 HIS A N 1
ATOM 746 C CA . HIS A 1 93 ? -1.037 10.586 15.141 1.00 93.81 93 HIS A CA 1
ATOM 747 C C . HIS A 1 93 ? -2.522 10.191 15.098 1.00 93.81 93 HIS A C 1
ATOM 749 O O . HIS A 1 93 ? -3.186 10.127 16.131 1.00 93.81 93 HIS A O 1
ATOM 755 N N . PHE A 1 94 ? -3.064 9.902 13.912 1.00 92.62 94 PHE A N 1
ATOM 756 C CA . PHE A 1 94 ? -4.428 9.388 13.791 1.00 92.62 94 PHE A CA 1
ATOM 757 C C . PHE A 1 94 ? -4.594 8.037 14.498 1.00 92.62 94 PHE A C 1
ATOM 759 O O . PHE A 1 94 ? -5.558 7.849 15.237 1.00 92.62 94 PHE A O 1
ATOM 766 N N . VAL A 1 95 ? -3.645 7.121 14.309 1.00 90.62 95 VAL A N 1
ATOM 767 C CA . VAL A 1 95 ? -3.650 5.806 14.959 1.00 90.62 95 VAL A CA 1
ATOM 768 C C . VAL A 1 95 ? -3.585 5.932 16.482 1.00 90.62 95 VAL A C 1
ATOM 770 O O . VAL A 1 95 ? -4.327 5.233 17.169 1.00 90.62 95 VAL A O 1
ATOM 773 N N . ASP A 1 96 ? -2.768 6.840 17.013 1.00 91.69 96 ASP A N 1
ATOM 774 C CA . ASP A 1 96 ? -2.672 7.075 18.455 1.00 91.69 96 ASP A CA 1
ATOM 775 C C . ASP A 1 96 ? -3.996 7.580 19.036 1.00 91.69 96 ASP A C 1
ATOM 777 O O . ASP A 1 96 ? -4.481 7.007 20.010 1.00 91.69 96 ASP A O 1
ATOM 781 N N . LYS A 1 97 ? -4.664 8.538 18.377 1.00 92.31 97 LYS A N 1
ATOM 782 C CA . LYS A 1 97 ? -6.006 8.984 18.795 1.00 92.31 97 LYS A CA 1
ATOM 783 C C . LYS A 1 97 ? -7.022 7.847 18.809 1.00 92.31 97 LYS A C 1
ATOM 785 O O . LYS A 1 97 ? -7.766 7.696 19.769 1.00 92.31 97 LYS A O 1
ATOM 790 N N . VAL A 1 98 ? -7.028 7.004 17.775 1.00 91.19 98 VAL A N 1
ATOM 791 C CA . VAL A 1 98 ? -7.932 5.843 17.710 1.00 91.19 98 VAL A CA 1
ATOM 792 C C . VAL A 1 98 ? -7.697 4.888 18.889 1.00 91.19 98 VAL A C 1
ATOM 794 O O . VAL A 1 98 ? -8.646 4.308 19.419 1.00 91.19 98 VAL A O 1
ATOM 797 N N . ARG A 1 99 ? -6.446 4.736 19.336 1.00 89.25 99 ARG A N 1
ATOM 798 C CA . ARG A 1 99 ? -6.109 3.916 20.509 1.00 89.25 99 ARG A CA 1
ATOM 799 C C . ARG A 1 99 ? -6.532 4.579 21.816 1.00 89.25 99 ARG A C 1
ATOM 801 O O . ARG A 1 99 ? -7.111 3.904 22.662 1.00 89.25 99 ARG A O 1
ATOM 808 N N . GLU A 1 100 ? -6.261 5.872 21.974 1.00 91.50 100 GLU A N 1
ATOM 809 C CA . GLU A 1 100 ? -6.628 6.655 23.162 1.00 91.50 100 GLU A CA 1
ATOM 810 C C . GLU A 1 100 ? -8.147 6.728 23.359 1.00 91.50 100 GLU A C 1
ATOM 812 O O . GLU A 1 100 ? -8.632 6.611 24.483 1.00 91.50 100 GLU A O 1
ATOM 817 N N . GLU A 1 101 ? -8.907 6.827 22.268 1.00 91.38 101 GLU A N 1
ATOM 818 C CA . GLU A 1 101 ? -10.375 6.813 22.278 1.00 91.38 101 GLU A CA 1
ATOM 819 C C . GLU A 1 101 ? -10.966 5.414 22.565 1.00 91.38 101 GLU A C 1
ATOM 821 O O . GLU A 1 101 ? -12.168 5.274 22.791 1.00 91.38 101 GLU A O 1
ATOM 826 N N . GLY A 1 102 ? -10.135 4.365 22.623 1.00 90.56 102 GLY A N 1
ATOM 827 C CA . GLY A 1 102 ? -10.538 3.031 23.079 1.00 90.56 102 GLY A CA 1
ATOM 828 C C . GLY A 1 102 ? -11.270 2.175 22.039 1.00 90.56 102 GLY A C 1
ATOM 829 O O . GLY A 1 102 ? -11.924 1.186 22.413 1.00 90.56 102 GLY A O 1
ATOM 830 N N . PHE A 1 103 ? -11.152 2.519 20.751 1.00 91.81 103 PHE A N 1
ATOM 831 C CA . PHE A 1 103 ? -11.670 1.700 19.655 1.00 91.81 103 PHE A CA 1
ATOM 832 C C . PHE A 1 103 ? -10.973 0.336 19.626 1.00 91.81 103 PHE A C 1
ATOM 834 O O . PHE A 1 103 ? -9.747 0.240 19.687 1.00 91.81 103 PHE A O 1
ATOM 841 N N . ASP A 1 104 ? -11.757 -0.733 19.503 1.00 90.06 104 ASP A N 1
ATOM 842 C CA . ASP A 1 104 ? -11.255 -2.110 19.412 1.00 90.06 104 ASP A CA 1
ATOM 843 C C . ASP A 1 104 ? -11.555 -2.771 18.056 1.00 90.06 104 ASP A C 1
ATOM 845 O O . ASP A 1 104 ? -11.015 -3.839 17.750 1.00 90.06 104 ASP A O 1
ATOM 849 N N . GLN A 1 105 ? -12.354 -2.109 17.213 1.00 89.44 105 GLN A N 1
ATOM 850 C CA . GLN A 1 105 ? -12.734 -2.557 15.877 1.00 89.44 105 GLN A CA 1
ATOM 851 C C . GLN A 1 105 ? -12.630 -1.414 14.861 1.00 89.44 105 GLN A C 1
ATOM 853 O O . GLN A 1 105 ? -13.067 -0.292 15.111 1.00 89.44 105 GLN A O 1
ATOM 858 N N . VAL A 1 106 ? -12.117 -1.729 13.673 1.00 90.69 106 VAL A N 1
ATOM 859 C CA . VAL A 1 106 ? -12.171 -0.883 12.479 1.00 90.69 106 VAL A CA 1
ATOM 860 C C . VAL A 1 106 ? -12.877 -1.656 11.375 1.00 90.69 106 VAL A C 1
ATOM 862 O O . VAL A 1 106 ? -12.446 -2.747 11.000 1.00 90.69 106 VAL A O 1
ATOM 865 N N . ILE A 1 107 ? -13.944 -1.084 10.825 1.00 89.75 107 ILE A N 1
ATOM 866 C CA . ILE A 1 107 ? -14.648 -1.620 9.661 1.00 89.75 107 ILE A CA 1
ATOM 867 C C . ILE A 1 107 ? -14.282 -0.785 8.439 1.00 89.75 107 ILE A C 1
ATOM 869 O O . ILE A 1 107 ? -14.673 0.378 8.338 1.00 89.75 107 ILE A O 1
ATOM 873 N N . LEU A 1 108 ? -13.558 -1.384 7.497 1.00 88.00 108 LEU A N 1
ATOM 874 C CA . LEU A 1 108 ? -13.298 -0.775 6.198 1.00 88.00 108 LEU A CA 1
ATOM 875 C C . LEU A 1 108 ? -14.453 -1.089 5.246 1.00 88.00 108 LEU A C 1
ATOM 877 O O . LEU A 1 108 ? -14.663 -2.240 4.873 1.00 88.00 108 LEU A O 1
ATOM 881 N N . LEU A 1 109 ? -15.174 -0.052 4.844 1.00 85.62 109 LEU A N 1
ATOM 882 C CA . LEU A 1 109 ? -16.217 -0.075 3.831 1.00 85.62 109 LEU A CA 1
ATOM 883 C C . LEU A 1 109 ? -15.584 0.303 2.490 1.00 85.62 109 LEU A C 1
ATOM 885 O O . LEU A 1 109 ? -15.212 1.458 2.286 1.00 85.62 109 LEU A O 1
ATOM 889 N N . GLY A 1 110 ? -15.457 -0.650 1.576 1.00 75.44 110 GLY A N 1
ATOM 890 C CA . GLY A 1 110 ? -14.952 -0.397 0.228 1.00 75.44 110 GLY A CA 1
ATOM 891 C C . GLY A 1 110 ? -15.594 -1.342 -0.772 1.00 75.44 110 GLY A C 1
ATOM 892 O O . GLY A 1 110 ? -16.188 -2.336 -0.377 1.00 75.44 110 GLY A O 1
ATOM 893 N N . MET A 1 111 ? -15.520 -1.013 -2.060 1.00 70.81 111 MET A N 1
ATOM 894 C CA . MET A 1 111 ? -15.894 -1.936 -3.135 1.00 70.81 111 MET A CA 1
ATOM 895 C C . MET A 1 111 ? -14.719 -2.096 -4.103 1.00 70.81 111 MET A C 1
ATOM 897 O O . MET A 1 111 ? -14.214 -1.102 -4.636 1.00 70.81 111 MET A O 1
ATOM 901 N N . GLY A 1 112 ? -14.290 -3.334 -4.357 1.00 65.50 112 GLY A N 1
ATOM 902 C CA . GLY A 1 112 ? -13.301 -3.662 -5.392 1.00 65.50 112 GLY A CA 1
ATOM 903 C C . GLY A 1 112 ? -11.838 -3.573 -4.933 1.00 65.50 112 GLY A C 1
ATOM 904 O O . GLY A 1 112 ? -11.485 -4.000 -3.837 1.00 65.50 112 GLY A O 1
ATOM 905 N N . GLY A 1 113 ? -10.941 -3.048 -5.780 1.00 60.97 113 GLY A N 1
ATOM 906 C CA . GLY A 1 113 ? -9.485 -3.073 -5.534 1.00 60.97 113 GLY A CA 1
ATOM 907 C C . GLY A 1 113 ? -9.026 -2.397 -4.230 1.00 60.97 113 GLY A C 1
ATOM 908 O O . GLY A 1 113 ? -7.982 -2.756 -3.692 1.00 60.97 113 GLY A O 1
ATOM 909 N N . SER A 1 114 ? -9.828 -1.473 -3.692 1.00 65.44 114 SER A N 1
ATOM 910 C CA . SER A 1 114 ? -9.591 -0.817 -2.399 1.00 65.44 114 SER A CA 1
ATOM 911 C C . SER A 1 114 ? -9.866 -1.713 -1.184 1.00 65.44 114 SER A C 1
ATOM 913 O O . SER A 1 114 ? -9.434 -1.372 -0.088 1.00 65.44 114 SER A O 1
ATOM 915 N N . SER A 1 115 ? -10.561 -2.839 -1.363 1.00 66.62 115 SER A N 1
ATOM 916 C CA . SER A 1 115 ? -10.907 -3.799 -0.306 1.00 66.62 115 SER A CA 1
ATOM 917 C C . SER A 1 115 ? -9.923 -4.972 -0.249 1.00 66.62 115 SER A C 1
ATOM 919 O O . SER A 1 115 ? -9.606 -5.461 0.833 1.00 66.62 115 SER A O 1
ATOM 921 N N . LEU A 1 116 ? -9.389 -5.397 -1.403 1.00 73.12 116 LEU A N 1
ATOM 922 C CA . LEU A 1 116 ? -8.553 -6.599 -1.503 1.00 73.12 116 LEU A CA 1
ATOM 923 C C . LEU A 1 116 ? -7.193 -6.449 -0.809 1.00 73.12 116 LEU A C 1
ATOM 925 O O . LEU A 1 116 ? -6.796 -7.330 -0.054 1.00 73.12 116 LEU A O 1
ATOM 929 N N . ALA A 1 117 ? -6.475 -5.346 -1.044 1.00 74.06 117 ALA A N 1
ATOM 930 C CA . ALA A 1 117 ? -5.169 -5.146 -0.414 1.00 74.06 117 ALA A CA 1
ATOM 931 C C . ALA A 1 117 ? -5.280 -5.056 1.125 1.00 74.06 117 ALA A C 1
ATOM 933 O O . ALA A 1 117 ? -4.552 -5.781 1.805 1.00 74.06 117 ALA A O 1
ATOM 934 N N . PRO A 1 118 ? -6.219 -4.278 1.702 1.00 72.25 118 PRO A N 1
ATOM 935 C CA . PRO A 1 118 ? -6.465 -4.299 3.144 1.00 72.25 118 PRO A CA 1
ATOM 936 C C . PRO A 1 118 ? -6.919 -5.657 3.686 1.00 72.25 118 PRO A C 1
ATOM 938 O O . PRO A 1 118 ? -6.491 -6.026 4.777 1.00 72.25 118 PRO A O 1
ATOM 941 N N . ASP A 1 119 ? -7.735 -6.420 2.949 1.00 76.81 119 ASP A N 1
ATOM 942 C CA . ASP A 1 119 ? -8.156 -7.761 3.381 1.00 76.81 119 ASP A CA 1
ATOM 943 C C . ASP A 1 119 ? -6.950 -8.708 3.458 1.00 76.81 119 ASP A C 1
ATOM 945 O O . ASP A 1 119 ? -6.738 -9.361 4.480 1.00 76.81 119 ASP A O 1
ATOM 949 N N . VAL A 1 120 ? -6.085 -8.705 2.438 1.00 79.00 120 VAL A N 1
ATOM 950 C CA . VAL A 1 120 ? -4.837 -9.484 2.441 1.00 79.00 120 VAL A CA 1
ATOM 951 C C . VAL A 1 120 ? -3.932 -9.056 3.594 1.00 79.00 120 VAL A C 1
ATOM 953 O O . VAL A 1 120 ? -3.479 -9.914 4.351 1.00 79.00 120 VAL A O 1
ATOM 956 N N . PHE A 1 121 ? -3.714 -7.752 3.791 1.00 75.81 121 PHE A N 1
ATOM 957 C CA . PHE A 1 121 ? -2.897 -7.265 4.903 1.00 75.81 121 PHE A CA 1
ATOM 958 C C . PHE A 1 121 ? -3.465 -7.659 6.264 1.00 75.81 121 PHE A C 1
ATOM 960 O O . PHE A 1 121 ? -2.704 -8.082 7.126 1.00 75.81 121 PHE A O 1
ATOM 967 N N . SER A 1 122 ? -4.786 -7.613 6.444 1.00 77.81 122 SER A N 1
ATOM 968 C CA . SER A 1 122 ? -5.426 -8.027 7.699 1.00 77.81 122 SER A CA 1
ATOM 969 C C . SER A 1 122 ? -5.249 -9.518 8.010 1.00 77.81 122 SER A C 1
ATOM 971 O O . SER A 1 122 ? -5.283 -9.914 9.173 1.00 77.81 122 SER A O 1
ATOM 973 N N . ARG A 1 123 ? -5.056 -10.347 6.975 1.00 77.44 123 ARG A N 1
ATOM 974 C CA . ARG A 1 123 ? -4.849 -11.797 7.104 1.00 77.44 123 ARG A CA 1
ATOM 975 C C . ARG A 1 123 ? -3.386 -12.171 7.301 1.00 77.44 123 ARG A C 1
ATOM 977 O O . ARG A 1 123 ? -3.110 -13.146 7.992 1.00 77.44 123 ARG A O 1
ATOM 984 N N . VAL A 1 124 ? -2.466 -11.443 6.667 1.00 77.38 124 VAL A N 1
ATOM 985 C CA . VAL A 1 124 ? -1.027 -11.762 6.689 1.00 77.38 124 VAL A CA 1
ATOM 986 C C . VAL A 1 124 ? -0.271 -11.043 7.803 1.00 77.38 124 VAL A C 1
ATOM 988 O O . VAL A 1 124 ? 0.756 -11.544 8.255 1.00 77.38 124 VAL A O 1
ATOM 991 N N . LEU A 1 125 ? -0.766 -9.890 8.260 1.00 72.56 125 LEU A N 1
ATOM 992 C CA . LEU A 1 125 ? -0.168 -9.123 9.344 1.00 72.56 125 LEU A CA 1
ATOM 993 C C . LEU A 1 125 ? -1.015 -9.299 10.610 1.00 72.56 125 LEU A C 1
ATOM 995 O O . LEU A 1 125 ? -2.198 -8.948 10.608 1.00 72.56 125 LEU A O 1
ATOM 999 N N . PRO A 1 126 ? -0.443 -9.830 11.703 1.00 67.38 126 PRO A N 1
ATOM 1000 C CA . PRO A 1 126 ? -1.171 -9.940 12.955 1.00 67.38 126 PRO A CA 1
ATOM 1001 C C . PRO A 1 126 ? -1.483 -8.545 13.508 1.00 67.38 126 PRO A C 1
ATOM 1003 O O . PRO A 1 126 ? -0.663 -7.629 13.442 1.00 67.38 126 PRO A O 1
ATOM 1006 N N . SER A 1 127 ? -2.670 -8.390 14.093 1.00 72.19 127 SER A N 1
ATOM 1007 C CA . SER A 1 127 ? -3.002 -7.188 14.861 1.00 72.19 127 SER A CA 1
ATOM 1008 C C . SER A 1 127 ? -2.113 -7.118 16.107 1.00 72.19 127 SER A C 1
ATOM 1010 O O . SER A 1 127 ? -2.037 -8.076 16.881 1.00 72.19 127 SER A O 1
ATOM 1012 N N . SER A 1 128 ? -1.428 -5.991 16.292 1.00 79.12 128 SER A N 1
ATOM 1013 C CA . SER A 1 128 ? -0.599 -5.735 17.470 1.00 79.12 128 SER A CA 1
ATOM 1014 C C . SER A 1 128 ? -1.455 -5.553 18.724 1.00 79.12 128 SER A C 1
ATOM 1016 O O . SER A 1 128 ? -2.542 -4.975 18.680 1.00 79.12 128 SER A O 1
ATOM 1018 N N . ALA A 1 129 ? -0.947 -6.002 19.874 1.00 79.62 129 ALA A N 1
ATOM 1019 C CA . ALA A 1 129 ? -1.623 -5.797 21.153 1.00 79.62 129 ALA A CA 1
ATOM 1020 C C . ALA A 1 129 ? -1.879 -4.298 21.405 1.00 79.62 129 ALA A C 1
ATOM 1022 O O . ALA A 1 129 ? -0.979 -3.470 21.268 1.00 79.62 129 ALA A O 1
ATOM 1023 N N . GLY A 1 130 ? -3.116 -3.952 21.772 1.00 81.12 130 GLY A N 1
ATOM 1024 C CA . GLY A 1 130 ? -3.524 -2.563 22.005 1.00 81.12 130 GLY A CA 1
ATOM 1025 C C . GLY A 1 130 ? -3.872 -1.765 20.742 1.00 81.12 130 GLY A C 1
ATOM 1026 O O . GLY A 1 130 ? -3.940 -0.540 20.822 1.00 81.12 130 GLY A O 1
ATOM 1027 N N . PHE A 1 131 ? -4.079 -2.435 19.604 1.00 86.62 131 PHE A N 1
ATOM 1028 C CA . PHE A 1 131 ? -4.627 -1.854 18.375 1.00 86.62 131 PHE A CA 1
ATOM 1029 C C . PHE A 1 131 ? -5.979 -2.501 18.036 1.00 86.62 131 PHE A C 1
ATOM 1031 O O . PHE A 1 131 ? -6.210 -3.662 18.391 1.00 86.62 131 PHE A O 1
ATOM 1038 N N . PRO A 1 132 ? -6.882 -1.777 17.352 1.00 86.94 132 PRO A N 1
ATOM 1039 C CA . PRO A 1 132 ? -8.161 -2.336 16.948 1.00 86.94 132 PRO A CA 1
ATOM 1040 C C . PRO A 1 132 ? -7.998 -3.418 15.874 1.00 86.94 132 PRO A C 1
ATOM 1042 O O . PRO A 1 132 ? -7.040 -3.437 15.096 1.00 86.94 132 PRO A O 1
ATOM 1045 N N . ARG A 1 133 ? -8.975 -4.323 15.804 1.00 87.94 133 ARG A N 1
ATOM 1046 C CA . ARG A 1 133 ? -9.051 -5.354 14.765 1.00 87.94 133 ARG A CA 1
ATOM 1047 C C . ARG A 1 133 ? -9.634 -4.762 13.488 1.00 87.94 133 ARG A C 1
ATOM 1049 O O . ARG A 1 133 ? -10.660 -4.095 13.538 1.00 87.94 133 ARG A O 1
ATOM 1056 N N . LEU A 1 134 ? -9.015 -5.045 12.346 1.00 86.88 134 LEU A N 1
ATOM 1057 C CA . LEU A 1 134 ? -9.538 -4.644 11.042 1.00 86.88 134 LEU A CA 1
ATOM 1058 C C . LEU A 1 134 ? -10.480 -5.721 10.491 1.00 86.88 134 LEU A C 1
ATOM 1060 O O . LEU A 1 134 ? -10.128 -6.899 10.448 1.00 86.88 134 LEU A O 1
ATOM 1064 N N . ARG A 1 135 ? -11.657 -5.308 10.022 1.00 87.38 135 ARG A N 1
ATOM 1065 C CA . ARG A 1 135 ? -12.561 -6.127 9.209 1.00 87.38 135 ARG A CA 1
ATOM 1066 C C . ARG A 1 135 ? -12.928 -5.361 7.946 1.00 87.38 135 ARG A C 1
ATOM 1068 O O . ARG A 1 135 ? -13.356 -4.212 8.016 1.00 87.38 135 ARG A O 1
ATOM 1075 N N . VAL A 1 136 ? -12.795 -6.008 6.796 1.00 85.38 136 VAL A N 1
ATOM 1076 C CA . VAL A 1 136 ? -13.201 -5.439 5.509 1.00 85.38 136 VAL A CA 1
ATOM 1077 C C . VAL A 1 136 ? -14.629 -5.877 5.197 1.00 85.38 136 VAL A C 1
ATOM 1079 O O . VAL A 1 136 ? -14.957 -7.059 5.28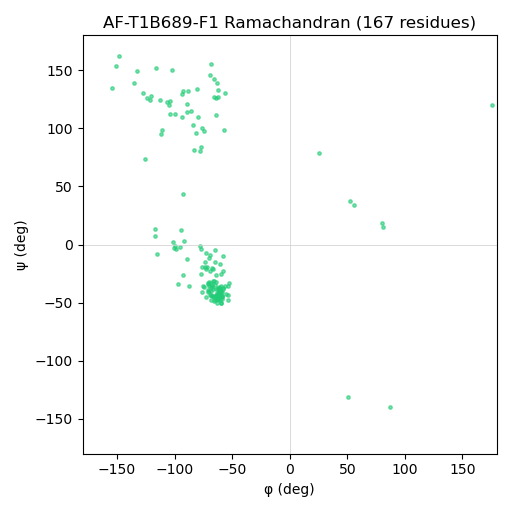6 1.00 85.38 136 VAL A O 1
ATOM 1082 N N . LEU A 1 137 ? -15.489 -4.921 4.855 1.00 83.62 137 LEU A N 1
ATOM 1083 C CA . LEU A 1 137 ? -16.833 -5.162 4.346 1.00 83.62 137 LEU A CA 1
ATOM 1084 C C . LEU A 1 137 ? -16.880 -4.719 2.882 1.00 83.62 137 LEU A C 1
ATOM 1086 O O . LEU A 1 137 ? -17.113 -3.550 2.578 1.00 83.62 137 LEU A O 1
ATOM 1090 N N . ASP A 1 138 ? -16.670 -5.690 1.996 1.00 80.06 138 ASP A N 1
ATOM 1091 C CA . ASP A 1 138 ? -16.693 -5.526 0.538 1.00 80.06 138 ASP A CA 1
ATOM 1092 C C . ASP A 1 138 ? -18.087 -5.826 -0.044 1.00 80.06 138 ASP A C 1
ATOM 1094 O O . ASP A 1 138 ? -18.248 -6.590 -0.992 1.00 80.06 138 ASP A O 1
ATOM 1098 N N . SER A 1 139 ? -19.145 -5.325 0.601 1.00 70.88 139 SER A N 1
ATOM 1099 C CA . SER A 1 139 ? -20.521 -5.561 0.157 1.00 70.88 139 SER A CA 1
ATOM 1100 C C . SER A 1 139 ? -21.463 -4.459 0.617 1.00 70.88 139 SER A C 1
ATOM 1102 O O . SER A 1 139 ? -21.472 -4.073 1.785 1.00 70.88 139 SER A O 1
ATOM 1104 N N . THR A 1 140 ? -22.313 -4.002 -0.299 1.00 68.75 140 THR A N 1
ATOM 1105 C CA . THR A 1 140 ? -23.451 -3.119 -0.012 1.00 68.75 140 THR A CA 1
ATOM 1106 C C . THR A 1 140 ? -24.738 -3.897 0.262 1.00 68.75 140 THR A C 1
ATOM 1108 O O . THR A 1 140 ? -25.786 -3.286 0.471 1.00 68.75 140 THR A O 1
ATOM 1111 N N . HIS A 1 141 ? -24.685 -5.238 0.275 1.00 76.00 141 HIS A N 1
ATOM 1112 C CA . HIS A 1 141 ? -25.862 -6.069 0.507 1.00 76.00 141 HIS A CA 1
ATOM 1113 C C . HIS A 1 141 ? -26.429 -5.806 1.915 1.00 76.00 141 HIS A C 1
ATOM 1115 O O . HIS A 1 141 ? -25.678 -5.916 2.894 1.00 76.00 141 HIS A O 1
ATOM 1121 N N . PRO A 1 142 ? -27.733 -5.487 2.056 1.00 76.56 142 PRO A N 1
ATOM 1122 C CA . PRO A 1 142 ? -28.328 -5.119 3.341 1.00 76.56 142 PRO A CA 1
ATOM 1123 C C . PRO A 1 142 ? -28.088 -6.148 4.447 1.00 76.56 142 PRO A C 1
ATOM 1125 O O . PRO A 1 142 ? -27.836 -5.766 5.591 1.00 76.56 142 PRO A O 1
ATOM 1128 N N . ASP A 1 143 ? -28.084 -7.444 4.116 1.00 80.00 143 ASP A N 1
ATOM 1129 C CA . ASP A 1 143 ? -27.861 -8.493 5.115 1.00 80.00 143 ASP A CA 1
ATOM 1130 C C . ASP A 1 143 ? -26.414 -8.526 5.617 1.00 80.00 143 ASP A C 1
ATOM 1132 O O . ASP A 1 143 ? -26.186 -8.794 6.798 1.00 80.00 143 ASP A O 1
ATOM 1136 N N . ALA A 1 144 ? -25.435 -8.206 4.763 1.00 77.31 144 ALA A N 1
ATOM 1137 C CA . ALA A 1 144 ? -24.025 -8.142 5.145 1.00 77.31 144 ALA A CA 1
ATOM 1138 C C . ALA A 1 144 ? -23.769 -6.954 6.086 1.00 77.31 144 ALA A C 1
ATOM 1140 O O . ALA A 1 144 ? -23.134 -7.102 7.133 1.00 77.31 144 ALA A O 1
ATOM 1141 N N . VAL A 1 145 ? -24.358 -5.795 5.774 1.00 81.31 145 VAL A N 1
ATOM 1142 C CA . VAL A 1 145 ? -24.322 -4.608 6.641 1.00 81.31 145 VAL A CA 1
ATOM 1143 C C . VAL A 1 145 ? -25.026 -4.887 7.974 1.00 81.31 145 VAL A C 1
ATOM 1145 O O . VAL A 1 145 ? -24.491 -4.579 9.043 1.00 81.31 145 VAL A O 1
ATOM 1148 N N . ALA A 1 146 ? -26.202 -5.522 7.942 1.00 81.75 146 ALA A N 1
ATOM 1149 C CA . ALA A 1 146 ? -26.950 -5.883 9.143 1.00 81.75 146 ALA A CA 1
ATOM 1150 C C . ALA A 1 146 ? -26.201 -6.907 10.010 1.00 81.75 146 ALA A C 1
ATOM 1152 O O . ALA A 1 146 ? -26.216 -6.807 11.238 1.00 81.75 146 ALA A O 1
ATOM 1153 N N . ALA A 1 147 ? -25.523 -7.880 9.397 1.00 82.94 147 ALA A N 1
ATOM 1154 C CA . ALA A 1 147 ? -24.686 -8.842 10.103 1.00 82.94 147 ALA A CA 1
ATOM 1155 C C . ALA A 1 147 ? -23.520 -8.154 10.826 1.00 82.94 147 ALA A C 1
ATOM 1157 O O . ALA A 1 147 ? -23.330 -8.397 12.019 1.00 82.94 147 ALA A O 1
ATOM 1158 N N . VAL A 1 148 ? -22.803 -7.240 10.158 1.00 84.00 148 VAL A N 1
ATOM 1159 C CA . VAL A 1 148 ? -21.728 -6.465 10.798 1.00 84.00 148 VAL A CA 1
ATOM 1160 C C . VAL A 1 148 ? -22.279 -5.653 11.964 1.00 84.00 148 VAL A C 1
ATOM 1162 O O . VAL A 1 148 ? -21.769 -5.799 13.074 1.00 84.00 148 VAL A O 1
ATOM 1165 N N . ARG A 1 149 ? -23.366 -4.899 11.754 1.00 83.69 149 ARG A N 1
ATOM 1166 C CA . ARG A 1 149 ? -24.005 -4.073 12.791 1.00 83.69 149 ARG A CA 1
ATOM 1167 C C . ARG A 1 149 ? -24.422 -4.872 14.030 1.00 83.69 149 ARG A C 1
ATOM 1169 O O . ARG A 1 149 ? -24.338 -4.350 15.133 1.00 83.69 149 ARG A O 1
ATOM 1176 N N . ARG A 1 150 ? -24.868 -6.122 13.865 1.00 87.31 150 ARG A N 1
ATOM 1177 C CA . ARG A 1 150 ? -25.227 -7.011 14.988 1.00 87.31 150 ARG A CA 1
ATOM 1178 C C . ARG A 1 150 ? -24.018 -7.602 15.716 1.00 87.31 150 ARG A C 1
ATOM 1180 O O . ARG A 1 150 ? -24.167 -8.075 16.834 1.00 87.31 150 ARG A O 1
ATOM 1187 N N . SER A 1 151 ? -22.851 -7.613 15.080 1.00 85.38 151 SER A N 1
ATOM 1188 C CA . SER A 1 151 ? -21.655 -8.312 15.567 1.00 85.38 151 SER A CA 1
ATOM 1189 C C . SER A 1 151 ? -20.619 -7.418 16.257 1.00 85.38 151 SER A C 1
ATOM 1191 O O . SER A 1 151 ? -19.596 -7.934 16.703 1.00 85.38 151 SER A O 1
ATOM 1193 N N . VAL A 1 152 ? -20.839 -6.099 16.306 1.00 87.50 152 VAL A N 1
ATOM 1194 C CA . VAL A 1 152 ? -19.876 -5.122 16.842 1.00 87.50 152 VAL A CA 1
ATOM 1195 C C . VAL A 1 152 ? -20.547 -4.144 17.806 1.00 87.50 152 VAL A C 1
ATOM 1197 O O . VAL A 1 152 ? -21.720 -3.810 17.639 1.00 87.50 152 VAL A O 1
ATOM 1200 N N . ASP A 1 153 ? -19.799 -3.649 18.796 1.00 89.69 153 ASP A N 1
ATOM 1201 C CA . ASP A 1 153 ? -20.228 -2.497 19.595 1.00 89.69 153 ASP A CA 1
ATOM 1202 C C . ASP A 1 153 ? -19.946 -1.214 18.810 1.00 89.69 153 ASP A C 1
ATOM 1204 O O . ASP A 1 153 ? -18.796 -0.813 18.626 1.00 89.69 153 ASP A O 1
ATOM 1208 N N . LEU A 1 154 ? -21.008 -0.553 18.351 1.00 88.38 154 LEU A N 1
ATOM 1209 C CA . LEU A 1 154 ? -20.908 0.668 17.552 1.00 88.38 154 LEU A CA 1
ATOM 1210 C C . LEU A 1 154 ? -20.182 1.807 18.280 1.00 88.38 154 LEU A C 1
ATOM 1212 O O . LEU A 1 154 ? -19.595 2.652 17.617 1.00 88.38 154 LEU A O 1
ATOM 1216 N N . ARG A 1 155 ? -20.180 1.828 19.621 1.00 90.44 155 ARG A N 1
ATOM 1217 C CA . ARG A 1 155 ? -19.460 2.854 20.397 1.00 90.44 155 ARG A CA 1
ATOM 1218 C C . ARG A 1 155 ? -17.947 2.658 20.392 1.00 90.44 155 ARG A C 1
ATOM 1220 O O . ARG A 1 155 ? -17.224 3.597 20.688 1.00 90.44 155 ARG A O 1
ATOM 1227 N N . ARG A 1 156 ? -17.483 1.451 20.063 1.00 91.75 156 ARG A N 1
ATOM 1228 C CA . ARG A 1 156 ? -16.063 1.068 20.027 1.00 91.75 156 ARG A CA 1
ATOM 1229 C C . ARG A 1 156 ? -15.593 0.673 18.630 1.00 91.75 156 ARG A C 1
ATOM 1231 O O . ARG A 1 156 ? -14.494 0.145 18.466 1.00 91.75 156 ARG A O 1
ATOM 1238 N N . THR A 1 157 ? -16.409 0.978 17.620 1.00 92.38 157 THR A N 1
ATOM 1239 C CA . THR A 1 157 ? -16.138 0.665 16.218 1.00 92.38 157 THR A CA 1
ATOM 1240 C C . THR A 1 157 ? -15.916 1.934 15.406 1.00 92.38 157 THR A C 1
ATOM 1242 O O . THR A 1 157 ? -16.792 2.792 15.331 1.00 92.38 157 THR A O 1
ATOM 1245 N N . LEU A 1 158 ? -14.773 2.008 14.730 1.00 91.69 158 LEU A N 1
ATOM 1246 C CA . LEU A 1 158 ? -14.479 3.030 13.732 1.00 91.69 158 LEU A CA 1
ATOM 1247 C C . LEU A 1 158 ? -14.859 2.523 12.335 1.00 91.69 158 LEU A C 1
ATOM 1249 O O . LEU A 1 158 ? -14.459 1.430 11.941 1.00 91.69 158 LEU A O 1
ATOM 1253 N N . PHE A 1 159 ? -15.583 3.323 11.556 1.00 90.00 159 PHE A N 1
ATOM 1254 C CA . PHE A 1 159 ? -15.891 3.012 10.158 1.00 90.00 159 PHE A CA 1
ATOM 1255 C C . PHE A 1 159 ? -15.015 3.854 9.230 1.00 90.00 159 PHE A C 1
ATOM 1257 O O . PHE A 1 159 ? -15.040 5.081 9.291 1.00 90.00 159 PHE A O 1
ATOM 1264 N N . LEU A 1 160 ? -14.258 3.195 8.354 1.00 87.94 160 LEU A N 1
ATOM 1265 C CA . LEU A 1 160 ? -13.458 3.836 7.313 1.00 87.94 160 LEU A CA 1
ATOM 1266 C C . LEU A 1 160 ? -14.132 3.610 5.965 1.00 87.94 160 LEU A C 1
ATOM 1268 O O . LEU A 1 160 ? -14.338 2.469 5.569 1.00 87.94 160 LEU A O 1
ATOM 1272 N N . VAL A 1 161 ? -14.464 4.680 5.246 1.00 84.31 161 VAL A N 1
ATOM 1273 C CA . VAL A 1 161 ? -15.059 4.582 3.907 1.00 84.31 161 VAL A CA 1
ATOM 1274 C C . VAL A 1 161 ? -13.969 4.805 2.866 1.00 84.31 161 VAL A C 1
ATOM 1276 O O . VAL A 1 161 ? -13.452 5.910 2.734 1.00 84.31 161 VAL A O 1
ATOM 1279 N N . SER A 1 162 ? -13.626 3.760 2.114 1.00 77.44 162 SER A N 1
ATOM 1280 C CA . SER A 1 162 ? -12.680 3.821 1.002 1.00 77.44 162 SER A CA 1
ATOM 1281 C C . SER A 1 162 ? -13.418 3.619 -0.315 1.00 77.44 162 SER A C 1
ATOM 1283 O O . SER A 1 162 ? -13.725 2.502 -0.729 1.00 77.44 162 SER A O 1
ATOM 1285 N N . SER A 1 163 ? -13.715 4.729 -0.985 1.00 66.06 163 SER A N 1
ATOM 1286 C CA . SER A 1 163 ? -14.314 4.740 -2.316 1.00 66.06 163 SER A CA 1
ATOM 1287 C C . SER A 1 163 ? -13.387 5.465 -3.278 1.00 66.06 163 SER A C 1
ATOM 1289 O O . SER A 1 163 ? -12.991 6.605 -3.033 1.00 66.06 163 SER A O 1
ATOM 1291 N N . LYS A 1 164 ? -13.059 4.827 -4.405 1.00 57.06 164 LYS A N 1
ATOM 1292 C CA . LYS A 1 164 ? -12.448 5.527 -5.535 1.00 57.06 164 LYS A CA 1
ATOM 1293 C C . LYS A 1 164 ? -13.567 6.173 -6.348 1.00 57.06 164 LYS A C 1
ATOM 1295 O O . LYS A 1 164 ? -13.992 5.622 -7.360 1.00 57.06 164 LYS A O 1
ATOM 1300 N N . ILE A 1 165 ? -14.049 7.339 -5.919 1.00 43.25 165 ILE A N 1
ATOM 1301 C CA . ILE A 1 165 ? -14.910 8.151 -6.782 1.00 43.25 165 ILE A CA 1
ATOM 1302 C C . ILE A 1 165 ? -14.003 8.821 -7.810 1.00 43.25 165 ILE A C 1
ATOM 1304 O O . ILE A 1 165 ? -13.322 9.805 -7.530 1.00 43.25 165 ILE A O 1
ATOM 1308 N N . ARG A 1 16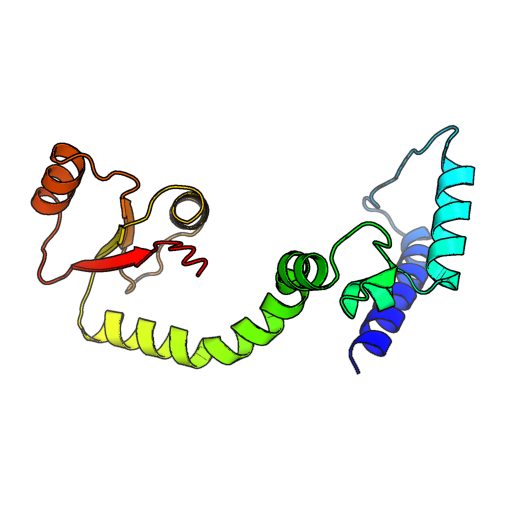6 ? -13.960 8.253 -9.015 1.00 40.72 166 ARG A N 1
ATOM 1309 C CA . ARG A 1 166 ? -13.377 8.919 -10.177 1.00 40.72 166 ARG A CA 1
ATOM 1310 C C . ARG A 1 166 ? -14.401 9.960 -10.654 1.00 40.72 166 ARG A C 1
ATOM 1312 O O . ARG A 1 166 ? -15.219 9.662 -11.515 1.00 40.72 166 ARG A O 1
ATOM 1319 N N . HIS A 1 167 ? -14.418 11.150 -10.051 1.00 36.41 167 HIS A N 1
ATOM 1320 C CA . HIS A 1 167 ? -15.106 12.292 -10.655 1.00 36.41 167 HIS A CA 1
ATOM 1321 C C . HIS A 1 167 ? -14.247 12.778 -11.826 1.00 36.41 167 HIS A C 1
ATOM 1323 O O . HIS A 1 167 ? -13.264 13.485 -11.626 1.00 36.41 167 HIS A O 1
ATOM 1329 N N . HIS A 1 168 ? -14.589 12.346 -13.038 1.00 34.66 168 HIS A N 1
ATOM 1330 C CA . HIS A 1 168 ? -14.223 13.078 -14.244 1.00 34.66 168 HIS A CA 1
ATOM 1331 C C . HIS A 1 168 ? -15.352 14.076 -14.517 1.00 34.66 168 HIS A C 1
ATOM 1333 O O . HIS A 1 168 ? -16.488 13.665 -14.760 1.00 34.66 168 HIS A O 1
ATOM 1339 N N . HIS A 1 169 ? -15.034 15.363 -14.399 1.00 32.62 169 HIS A N 1
ATOM 1340 C CA . HIS A 1 169 ? -15.711 16.429 -15.130 1.00 32.62 169 HIS A CA 1
ATOM 1341 C C . HIS A 1 169 ? -14.881 16.750 -16.367 1.00 32.62 169 HIS A C 1
ATOM 1343 O O . HIS A 1 169 ? -13.636 16.647 -16.259 1.00 32.62 169 HIS A O 1
#